Protein AF-A0A1V4Z9R2-F1 (afdb_monomer_lite)

Radius of gyration: 18.82 Å; chains: 1; bounding box: 48×18×54 Å

Foldseek 3Di:
DQDPCCCCCAFPVVHAPQLDLVQLVCVVVQVPDPPRDAWDKDWDPPDPPDIRIGTDHHHDNVSSVVSVVVVVVVVVVVVVVVVVVVVVVD

Structure (mmCIF, N/CA/C/O backbone):
data_AF-A0A1V4Z9R2-F1
#
_entry.id   AF-A0A1V4Z9R2-F1
#
loop_
_atom_site.group_PDB
_atom_site.id
_atom_site.type_symbol
_atom_site.label_atom_id
_atom_site.label_alt_id
_atom_site.label_comp_id
_atom_site.label_asym_id
_atom_site.label_entity_id
_atom_site.label_seq_id
_atom_site.pdbx_PDB_ins_code
_atom_site.Cartn_x
_atom_site.Cartn_y
_atom_site.Cartn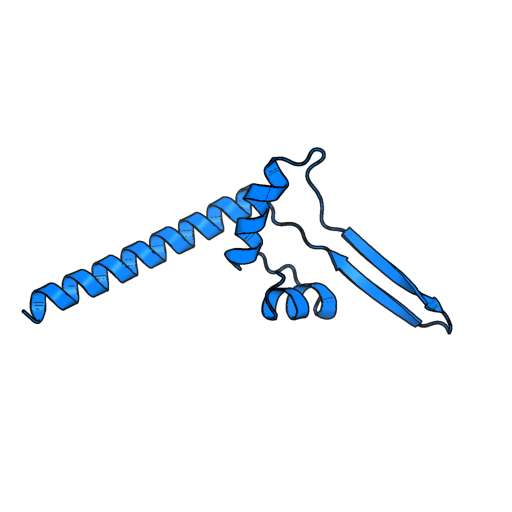_z
_atom_site.occupancy
_atom_site.B_iso_or_equiv
_atom_site.auth_seq_id
_atom_site.auth_comp_id
_atom_site.auth_asym_id
_atom_site.auth_atom_id
_atom_site.pdbx_PDB_model_num
ATOM 1 N N . MET A 1 1 ? 4.498 14.282 -2.651 1.00 43.72 1 MET A N 1
ATOM 2 C CA . MET A 1 1 ? 5.620 14.074 -1.710 1.00 43.72 1 MET A CA 1
ATOM 3 C C . MET A 1 1 ? 5.770 12.578 -1.518 1.00 43.72 1 MET A C 1
ATOM 5 O O . MET A 1 1 ? 4.796 11.958 -1.118 1.00 43.72 1 MET A O 1
ATOM 9 N N . LEU A 1 2 ? 6.915 11.997 -1.884 1.00 57.66 2 LEU A N 1
ATOM 10 C CA . LEU A 1 2 ? 7.187 10.577 -1.641 1.00 57.66 2 LEU A CA 1
ATOM 11 C C . LEU A 1 2 ? 7.610 10.414 -0.178 1.00 57.66 2 LEU A C 1
ATOM 13 O O . LEU A 1 2 ? 8.562 11.063 0.255 1.00 57.66 2 LEU A O 1
ATOM 17 N N . ASP A 1 3 ? 6.909 9.569 0.578 1.00 68.94 3 ASP A N 1
ATOM 18 C CA . ASP A 1 3 ? 7.339 9.190 1.925 1.00 68.94 3 ASP A CA 1
ATOM 19 C C . ASP A 1 3 ? 8.697 8.490 1.852 1.00 68.94 3 ASP A C 1
ATOM 21 O O . ASP A 1 3 ? 8.942 7.700 0.936 1.00 68.94 3 ASP A O 1
ATOM 25 N N . ILE A 1 4 ? 9.560 8.710 2.846 1.00 71.69 4 ILE A N 1
ATOM 26 C CA . ILE A 1 4 ? 10.888 8.073 2.928 1.00 71.69 4 ILE A CA 1
ATOM 27 C C . ILE A 1 4 ? 10.767 6.547 2.788 1.00 71.69 4 ILE A C 1
ATOM 29 O O . ILE A 1 4 ? 11.541 5.924 2.066 1.00 71.69 4 ILE A O 1
ATOM 33 N N . ILE A 1 5 ? 9.735 5.960 3.403 1.00 67.44 5 ILE A N 1
ATOM 34 C CA . ILE A 1 5 ? 9.435 4.525 3.324 1.00 67.44 5 ILE A CA 1
ATOM 35 C C . ILE A 1 5 ? 9.139 4.110 1.877 1.00 67.44 5 ILE A C 1
ATOM 37 O O . ILE A 1 5 ? 9.689 3.124 1.397 1.00 67.44 5 ILE A O 1
ATOM 41 N N . SER A 1 6 ? 8.328 4.884 1.150 1.00 68.69 6 SER A N 1
ATOM 42 C CA . SER A 1 6 ? 8.018 4.606 -0.259 1.00 68.69 6 SER A CA 1
ATOM 43 C C . SER A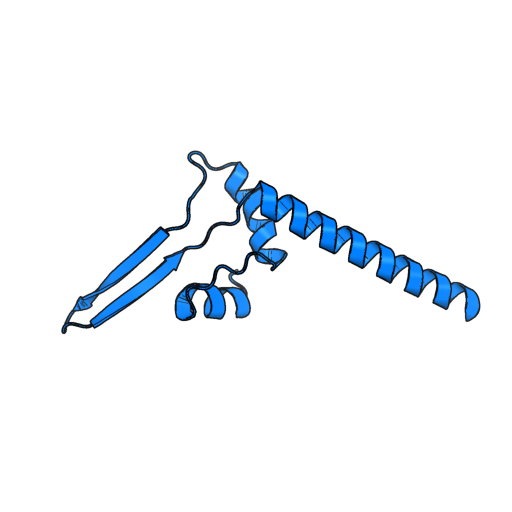 1 6 ? 9.232 4.773 -1.179 1.00 68.69 6 SER A C 1
ATOM 45 O O . SER A 1 6 ? 9.398 3.992 -2.110 1.00 68.69 6 SER A O 1
ATOM 47 N N . SER A 1 7 ? 10.117 5.731 -0.885 1.00 68.06 7 SER A N 1
ATOM 48 C CA . SER A 1 7 ? 11.347 5.965 -1.647 1.00 68.06 7 SER A CA 1
ATOM 49 C C . SER A 1 7 ? 12.347 4.819 -1.470 1.00 68.06 7 SER A C 1
ATOM 51 O O . SER A 1 7 ? 12.854 4.276 -2.449 1.00 68.06 7 SER A O 1
ATOM 53 N N . ILE A 1 8 ? 12.570 4.378 -0.229 1.00 71.38 8 ILE A N 1
ATOM 54 C CA . ILE A 1 8 ? 13.512 3.291 0.064 1.00 71.38 8 ILE A CA 1
ATOM 55 C C . ILE A 1 8 ? 12.957 1.946 -0.421 1.00 71.38 8 ILE A C 1
ATOM 57 O O . ILE A 1 8 ? 13.664 1.203 -1.098 1.00 71.38 8 ILE A O 1
ATOM 61 N N . MET A 1 9 ? 11.693 1.627 -0.126 1.00 71.06 9 MET A N 1
ATOM 62 C CA . MET A 1 9 ? 11.104 0.345 -0.534 1.00 71.06 9 MET A CA 1
ATOM 63 C C . MET A 1 9 ? 10.879 0.269 -2.047 1.00 71.06 9 MET A C 1
ATOM 65 O O . MET A 1 9 ? 11.182 -0.756 -2.653 1.00 71.06 9 MET A O 1
ATOM 69 N N . GLY A 1 10 ? 10.402 1.360 -2.654 1.00 67.75 10 GLY A N 1
ATOM 70 C CA . GLY A 1 10 ? 10.108 1.432 -4.081 1.00 67.75 10 GLY A CA 1
ATOM 71 C C . GLY A 1 10 ? 11.364 1.592 -4.931 1.00 67.75 10 GLY A C 1
ATOM 72 O O . GLY A 1 10 ? 11.699 0.699 -5.700 1.00 67.75 10 GLY A O 1
ATOM 73 N N . SER A 1 11 ? 12.092 2.701 -4.776 1.00 64.38 11 SER A N 1
ATOM 74 C CA . SER A 1 11 ? 13.191 3.055 -5.687 1.00 64.38 11 SER A CA 1
ATOM 75 C C . SER A 1 11 ? 14.468 2.241 -5.474 1.00 64.38 11 SER A C 1
ATOM 77 O O . SER A 1 11 ? 15.219 2.077 -6.430 1.00 64.38 11 SER A O 1
ATOM 79 N N . LEU A 1 12 ? 14.745 1.774 -4.250 1.00 62.59 12 LEU A N 1
ATOM 80 C CA . LEU A 1 12 ? 15.988 1.057 -3.917 1.00 62.59 12 LEU A CA 1
ATOM 81 C C . LEU A 1 12 ? 15.751 -0.432 -3.649 1.00 62.59 12 LEU A C 1
ATOM 83 O O . LEU A 1 12 ? 16.596 -1.259 -3.976 1.00 62.59 12 LEU A O 1
ATOM 87 N N . GLY A 1 13 ? 14.604 -0.772 -3.055 1.00 67.25 13 GLY A N 1
ATOM 88 C CA . GLY A 1 13 ? 14.242 -2.147 -2.719 1.00 67.25 13 GLY A CA 1
ATOM 89 C C . GLY A 1 13 ? 13.529 -2.910 -3.833 1.00 67.25 13 GLY A C 1
ATOM 90 O O . GLY A 1 13 ? 13.447 -4.131 -3.747 1.00 67.25 13 GLY A O 1
ATOM 91 N N . GLY A 1 14 ? 12.985 -2.229 -4.851 1.00 70.62 14 GLY A N 1
ATOM 92 C CA . GLY A 1 14 ? 12.161 -2.867 -5.885 1.00 70.62 14 GLY A CA 1
ATOM 93 C C . GLY A 1 14 ? 10.897 -3.543 -5.329 1.00 70.62 14 GLY A C 1
ATOM 94 O O . GLY A 1 14 ? 10.304 -4.390 -5.993 1.00 70.62 14 GLY A O 1
ATOM 95 N N . ILE A 1 15 ? 10.483 -3.198 -4.104 1.00 77.69 15 ILE A N 1
ATOM 96 C CA . ILE A 1 15 ? 9.308 -3.763 -3.440 1.00 77.69 15 ILE A CA 1
ATOM 97 C C . ILE A 1 15 ? 8.171 -2.754 -3.539 1.00 77.69 15 ILE A C 1
ATOM 99 O O . ILE A 1 15 ? 8.239 -1.649 -2.997 1.00 77.69 15 ILE A O 1
ATOM 103 N N . LYS A 1 16 ? 7.077 -3.171 -4.177 1.00 78.88 16 LYS A N 1
ATOM 104 C CA . LYS A 1 16 ? 5.845 -2.387 -4.272 1.00 78.88 16 LYS A CA 1
ATOM 105 C C . LYS A 1 16 ? 5.205 -2.211 -2.884 1.00 78.88 16 LYS A C 1
ATOM 107 O O . LYS A 1 16 ? 4.801 -3.211 -2.283 1.00 78.88 16 LYS A O 1
ATOM 112 N N . PRO A 1 17 ? 5.047 -0.978 -2.365 1.00 81.44 17 PRO A N 1
ATOM 113 C CA . PRO A 1 17 ? 4.514 -0.742 -1.023 1.00 81.44 17 PRO A CA 1
ATOM 114 C C . PRO A 1 17 ? 2.974 -0.741 -1.007 1.00 81.44 17 PRO A C 1
ATOM 116 O O . PRO A 1 17 ? 2.328 0.243 -0.653 1.00 81.44 17 PRO A O 1
ATOM 119 N N . TRP A 1 18 ? 2.373 -1.866 -1.396 1.00 81.19 18 TRP A N 1
ATOM 120 C CA . TRP A 1 18 ? 0.928 -2.013 -1.615 1.00 81.19 18 TRP A CA 1
ATOM 121 C C . TRP A 1 18 ? 0.062 -1.810 -0.359 1.00 81.19 18 TRP A C 1
ATOM 123 O O . TRP A 1 18 ? -1.110 -1.476 -0.477 1.00 81.19 18 TRP A O 1
ATOM 133 N N . PHE A 1 19 ? 0.625 -1.990 0.838 1.00 81.00 19 PHE A N 1
ATOM 134 C CA . PHE A 1 19 ? -0.081 -1.865 2.120 1.00 81.00 19 PHE A CA 1
ATOM 135 C C . PHE A 1 19 ? -0.090 -0.436 2.684 1.00 81.00 19 PHE A C 1
ATOM 137 O O . PHE A 1 19 ? -0.796 -0.162 3.654 1.00 81.00 19 PHE A O 1
ATOM 144 N N . LEU A 1 20 ? 0.711 0.479 2.126 1.00 86.50 20 LEU A N 1
ATOM 145 C CA . LEU A 1 20 ? 0.777 1.850 2.624 1.00 86.50 20 LEU A CA 1
ATOM 146 C C . LEU A 1 20 ? -0.462 2.630 2.185 1.00 86.50 20 LEU A C 1
ATOM 148 O O . LEU A 1 20 ? -0.725 2.771 0.993 1.00 86.50 20 LEU A O 1
ATOM 152 N N . VAL A 1 21 ? -1.169 3.228 3.146 1.00 86.06 21 VAL A N 1
ATOM 153 C CA . VAL A 1 21 ? -2.354 4.060 2.867 1.00 86.06 21 VAL A CA 1
ATOM 154 C C . VAL A 1 21 ? -2.016 5.241 1.968 1.00 86.06 21 VAL A C 1
ATOM 156 O O . VAL A 1 21 ? -2.788 5.553 1.072 1.00 86.06 21 VAL A O 1
ATOM 159 N N . ASN A 1 22 ? -0.856 5.878 2.163 1.00 86.25 22 ASN A N 1
ATOM 160 C CA . ASN A 1 22 ? -0.439 6.994 1.314 1.00 86.25 22 ASN A CA 1
ATOM 161 C C . ASN A 1 22 ? -0.218 6.539 -0.141 1.00 86.25 22 ASN A C 1
ATOM 163 O O . ASN A 1 22 ? -0.649 7.212 -1.070 1.00 86.25 22 ASN A O 1
ATOM 167 N N . PHE A 1 23 ? 0.365 5.351 -0.345 1.00 84.44 23 PHE A N 1
ATOM 168 C CA . PHE A 1 23 ? 0.540 4.764 -1.677 1.00 84.44 23 PHE A CA 1
ATOM 169 C C . PHE A 1 23 ? 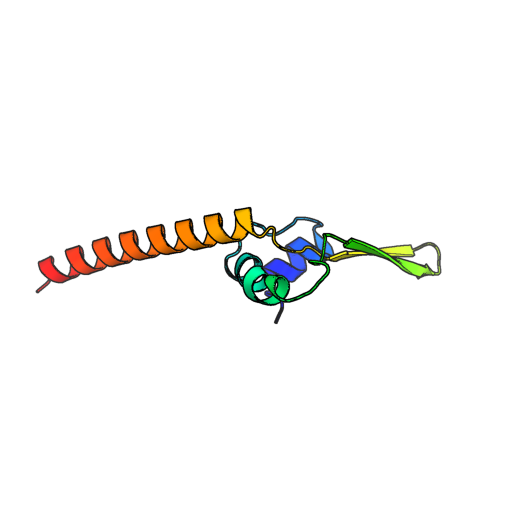-0.808 4.401 -2.313 1.00 84.44 23 PHE A C 1
ATOM 171 O O . PHE A 1 23 ? -1.091 4.838 -3.426 1.00 84.44 23 PHE A O 1
ATOM 178 N N . ALA A 1 24 ? -1.675 3.690 -1.586 1.00 85.38 24 ALA A N 1
ATOM 179 C CA . ALA A 1 24 ? -3.032 3.372 -2.032 1.00 85.38 24 ALA A CA 1
ATOM 180 C C . ALA A 1 24 ? -3.851 4.638 -2.341 1.00 85.38 24 ALA A C 1
ATOM 182 O O . ALA A 1 24 ? -4.580 4.675 -3.328 1.00 85.38 24 ALA A O 1
ATOM 183 N N . GLY A 1 25 ? -3.685 5.710 -1.563 1.00 83.50 25 GLY A N 1
ATOM 184 C CA . GLY A 1 25 ? -4.359 6.992 -1.771 1.00 83.50 25 GLY A CA 1
ATOM 185 C C . GLY A 1 25 ? -4.006 7.666 -3.098 1.00 83.50 25 GLY A C 1
ATOM 186 O O . GLY A 1 25 ? -4.857 8.340 -3.676 1.00 83.50 25 GLY A O 1
ATOM 187 N N . THR A 1 26 ? -2.807 7.428 -3.646 1.00 84.94 26 THR A N 1
ATOM 188 C CA . THR A 1 26 ? -2.440 7.955 -4.975 1.00 84.94 26 THR A CA 1
ATOM 189 C C . THR A 1 26 ? -3.292 7.370 -6.107 1.00 84.94 26 THR A C 1
ATOM 191 O O . THR A 1 26 ? -3.456 8.026 -7.136 1.00 84.94 26 THR A O 1
ATOM 194 N N . SER A 1 27 ? -3.929 6.205 -5.906 1.00 84.56 27 SER A N 1
ATOM 195 C CA . SER A 1 27 ? -4.870 5.627 -6.883 1.00 84.56 27 SER A CA 1
ATOM 196 C C . SER A 1 27 ? -6.053 6.556 -7.177 1.00 84.56 27 SER A C 1
ATOM 198 O O . SER A 1 27 ? -6.508 6.614 -8.316 1.00 84.56 27 SER A O 1
ATOM 200 N N . LEU A 1 28 ? -6.496 7.357 -6.199 1.00 84.44 28 LEU A N 1
ATOM 201 C CA . LEU A 1 28 ? -7.573 8.338 -6.378 1.00 84.44 28 LEU A CA 1
ATOM 202 C C . LEU A 1 28 ? -7.194 9.463 -7.344 1.00 84.44 28 LEU A C 1
ATOM 204 O O . LEU A 1 28 ? -8.068 10.071 -7.953 1.00 84.44 28 LEU A O 1
ATOM 208 N N . SER A 1 29 ? -5.901 9.759 -7.477 1.00 85.12 29 SER A N 1
ATOM 209 C CA . SER A 1 29 ? -5.404 10.714 -8.468 1.00 85.12 29 SER A CA 1
ATOM 210 C C . SER A 1 29 ? -5.157 10.047 -9.819 1.00 85.12 29 SER A C 1
ATOM 212 O O . SER A 1 29 ? -5.400 10.670 -10.843 1.00 85.12 29 SER A O 1
ATOM 214 N N . TYR A 1 30 ? -4.711 8.789 -9.841 1.00 84.12 30 TYR A N 1
ATOM 215 C CA . TYR A 1 30 ? -4.423 8.069 -11.087 1.00 84.12 30 TYR A CA 1
ATOM 216 C C . TYR A 1 30 ? -5.663 7.507 -11.789 1.00 84.12 30 TYR A C 1
ATOM 218 O O . TYR A 1 30 ? -5.631 7.264 -12.991 1.00 84.12 30 TYR A O 1
ATOM 226 N N . VAL A 1 31 ? -6.787 7.347 -11.087 1.00 83.19 31 VAL A N 1
ATOM 227 C CA . VAL A 1 31 ? -8.047 6.897 -11.705 1.00 83.19 31 VAL A CA 1
ATOM 228 C C . VAL A 1 31 ? -8.575 7.878 -12.760 1.00 83.19 31 VAL A C 1
ATOM 230 O O . VAL A 1 31 ? -9.358 7.494 -13.621 1.00 83.19 31 VAL A O 1
ATOM 233 N N . THR A 1 32 ? -8.148 9.142 -12.714 1.00 84.25 32 THR A N 1
ATOM 234 C CA . THR A 1 32 ? -8.540 10.174 -13.684 1.00 84.25 32 THR A CA 1
ATOM 235 C C . THR A 1 32 ? -7.579 10.290 -14.870 1.00 84.25 32 THR A C 1
ATOM 237 O O . THR A 1 32 ? -7.852 11.059 -15.789 1.00 84.25 32 THR A O 1
ATOM 240 N N . THR A 1 33 ? -6.468 9.544 -14.875 1.00 81.38 33 THR A N 1
ATOM 241 C CA . THR A 1 33 ? -5.510 9.509 -15.990 1.00 81.38 33 THR A CA 1
ATOM 242 C C . THR A 1 33 ? -5.790 8.334 -16.924 1.00 81.38 33 THR A C 1
ATOM 244 O O . THR A 1 33 ? -5.891 7.198 -16.467 1.00 81.38 33 THR A O 1
ATOM 247 N N . ASP A 1 34 ? -5.893 8.615 -18.227 1.00 76.50 34 ASP A N 1
ATOM 248 C CA . ASP A 1 34 ? -6.131 7.633 -19.294 1.00 76.50 34 ASP A CA 1
ATOM 249 C C . ASP A 1 34 ? -4.956 7.643 -20.297 1.00 76.50 34 ASP A C 1
ATOM 251 O O . ASP A 1 34 ? -4.668 8.702 -20.869 1.00 76.50 34 ASP A O 1
ATOM 255 N N . PRO A 1 35 ? -4.252 6.515 -20.517 1.00 77.56 35 PRO A N 1
ATOM 256 C CA . PRO A 1 35 ? -4.439 5.209 -19.875 1.00 77.56 35 PRO A CA 1
ATOM 257 C C . PRO A 1 35 ? -3.973 5.192 -18.415 1.00 77.56 35 PRO A C 1
ATOM 259 O O . PRO A 1 35 ? -3.041 5.907 -18.040 1.00 77.56 35 PRO A O 1
ATOM 262 N N . TYR A 1 36 ? -4.606 4.342 -17.595 1.00 77.81 36 TYR A N 1
ATOM 263 C CA . TYR A 1 36 ? -4.198 4.161 -16.200 1.00 77.81 36 TYR A CA 1
ATOM 264 C C . TYR A 1 36 ? -2.726 3.724 -16.146 1.00 77.81 36 TYR A C 1
ATOM 266 O O . TYR A 1 36 ? -2.352 2.763 -16.829 1.00 77.81 36 TYR A O 1
ATOM 274 N N . PRO A 1 37 ? -1.874 4.405 -15.363 1.00 79.62 37 PRO A N 1
ATOM 275 C CA . PRO A 1 37 ? -0.451 4.117 -15.347 1.00 79.62 37 PRO A CA 1
ATOM 276 C C . PRO A 1 37 ? -0.166 2.743 -14.729 1.00 79.62 37 PRO A C 1
ATOM 278 O O . PRO A 1 37 ? -0.752 2.354 -13.719 1.00 79.62 37 PRO A O 1
ATOM 281 N N . VAL A 1 38 ? 0.758 2.010 -15.347 1.00 79.94 38 VAL A N 1
ATOM 282 C CA . VAL A 1 38 ? 1.160 0.658 -14.939 1.00 79.94 38 VAL A CA 1
ATOM 283 C C . VAL A 1 38 ? 2.600 0.639 -14.447 1.00 79.94 38 VAL A C 1
ATOM 285 O O . VAL A 1 38 ? 3.418 1.478 -14.835 1.00 79.94 38 VAL A O 1
ATOM 288 N N . ASP A 1 39 ? 2.907 -0.329 -13.581 1.00 81.69 39 ASP A N 1
ATOM 289 C CA . ASP A 1 39 ? 4.243 -0.518 -13.012 1.00 81.69 39 ASP A CA 1
ATOM 290 C C . ASP A 1 39 ? 5.302 -0.520 -14.124 1.00 81.69 39 ASP A C 1
ATOM 292 O O . ASP A 1 39 ? 5.240 -1.314 -15.062 1.00 81.69 39 ASP A O 1
ATOM 296 N N . THR A 1 40 ? 6.267 0.394 -14.026 1.00 75.44 40 THR A N 1
ATOM 297 C CA . THR A 1 40 ? 7.294 0.595 -15.049 1.00 75.44 40 THR A CA 1
ATOM 298 C C . THR A 1 40 ? 8.672 0.533 -14.411 1.00 75.44 40 THR A C 1
ATOM 300 O O . THR A 1 40 ? 8.949 1.200 -13.415 1.00 75.44 40 THR A O 1
ATOM 303 N N . VAL A 1 41 ? 9.562 -0.254 -15.008 1.00 77.50 41 VAL A N 1
ATOM 304 C CA . VAL A 1 41 ? 10.975 -0.307 -14.627 1.00 77.50 41 VAL A CA 1
ATOM 305 C C . VAL A 1 41 ? 11.763 0.490 -15.655 1.00 77.50 41 VAL A C 1
ATOM 307 O O . VAL A 1 41 ? 11.692 0.202 -16.848 1.00 77.50 41 VAL A O 1
ATOM 310 N N . GLN A 1 42 ? 12.494 1.504 -15.205 1.00 72.00 42 GLN A N 1
ATOM 311 C CA . GLN A 1 42 ? 13.371 2.297 -16.058 1.00 72.00 42 GLN A CA 1
ATOM 312 C C . GLN A 1 42 ? 14.822 2.055 -15.660 1.00 72.00 42 GLN A C 1
ATOM 314 O O . GLN A 1 42 ? 15.253 2.426 -14.573 1.00 72.00 42 GLN A O 1
ATOM 319 N N . SER A 1 43 ? 15.591 1.438 -16.549 1.00 70.62 43 SER A N 1
ATOM 320 C CA . SER A 1 43 ? 17.042 1.332 -16.414 1.00 70.62 43 SER A CA 1
ATOM 321 C C . SER A 1 43 ? 17.700 2.524 -17.102 1.00 70.62 43 SER A C 1
ATOM 323 O O . SER A 1 43 ? 17.605 2.659 -18.323 1.00 70.62 43 SER A O 1
ATOM 325 N N . LEU A 1 44 ? 18.363 3.379 -16.327 1.00 70.94 44 LEU A N 1
ATOM 326 C CA . LEU A 1 44 ? 19.196 4.453 -16.848 1.00 70.94 44 LEU A CA 1
ATOM 327 C C . LEU A 1 44 ? 20.642 3.952 -16.925 1.00 70.94 44 LEU A C 1
A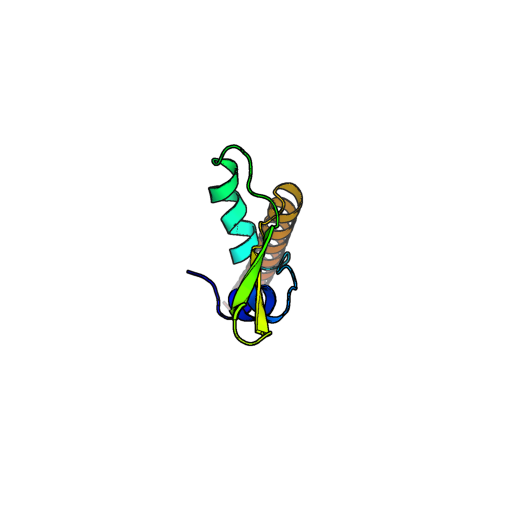TOM 329 O O . LEU A 1 44 ? 21.239 3.590 -15.908 1.00 70.94 44 LEU A O 1
ATOM 333 N N . ASP A 1 45 ? 21.199 3.919 -18.131 1.00 73.44 45 ASP A N 1
ATOM 334 C CA . ASP A 1 45 ? 22.624 3.662 -18.324 1.00 73.44 45 ASP A CA 1
ATOM 335 C C . ASP A 1 45 ? 23.398 4.948 -18.004 1.00 73.44 45 ASP A C 1
ATOM 337 O O . ASP A 1 45 ? 23.209 5.973 -18.662 1.00 73.44 45 ASP A O 1
ATOM 341 N N . ILE A 1 46 ? 24.222 4.919 -16.954 1.00 75.62 46 ILE A N 1
ATOM 342 C CA . ILE A 1 46 ? 25.020 6.078 -16.516 1.00 75.62 46 ILE A CA 1
ATOM 343 C C . ILE A 1 46 ? 26.398 6.073 -17.214 1.00 75.62 46 ILE A C 1
ATOM 345 O O . ILE A 1 46 ? 27.230 6.953 -16.994 1.00 75.62 46 ILE A O 1
ATOM 349 N N . GLY A 1 47 ? 26.655 5.107 -18.102 1.00 69.12 47 GLY A N 1
ATOM 350 C CA . GLY A 1 47 ? 27.965 4.911 -18.708 1.00 69.12 47 GLY A CA 1
ATOM 351 C C . GLY A 1 47 ? 28.955 4.236 -17.752 1.00 69.12 47 GLY A C 1
ATOM 352 O O . GLY A 1 47 ? 28.662 3.960 -16.591 1.00 69.12 47 GLY A O 1
ATOM 353 N N . ALA A 1 48 ? 30.142 3.902 -18.270 1.00 67.06 48 ALA A N 1
ATOM 354 C CA . ALA A 1 48 ? 31.164 3.101 -17.576 1.00 67.06 48 ALA A CA 1
ATOM 355 C C . ALA A 1 48 ? 30.710 1.681 -17.153 1.00 67.06 48 ALA A C 1
ATOM 357 O O . ALA A 1 48 ? 31.279 1.091 -16.236 1.00 67.06 48 ALA A O 1
ATOM 358 N N . GLY A 1 49 ? 29.707 1.112 -17.835 1.00 68.75 49 GLY A N 1
ATOM 359 C CA . GLY A 1 49 ? 29.187 -0.230 -17.545 1.00 68.75 49 GLY A CA 1
ATOM 360 C C . GLY A 1 49 ? 28.325 -0.306 -16.281 1.00 68.75 49 GLY A C 1
ATOM 361 O O . GLY A 1 49 ? 28.065 -1.404 -15.791 1.00 68.75 49 GLY A O 1
ATOM 362 N N . GLN A 1 50 ? 27.894 0.839 -15.743 1.00 61.97 50 GLN A N 1
ATOM 363 C CA . GLN A 1 50 ? 27.025 0.919 -14.573 1.00 61.97 50 GLN A CA 1
ATOM 364 C C . GLN A 1 50 ? 25.615 1.361 -14.978 1.00 61.97 50 GLN A C 1
ATOM 366 O O . GLN A 1 50 ? 25.388 2.489 -15.411 1.00 61.97 50 GLN A O 1
ATOM 371 N N . SER A 1 51 ? 24.648 0.463 -14.792 1.00 68.69 51 SER A N 1
ATOM 372 C CA . SER A 1 51 ? 23.223 0.736 -14.979 1.00 68.69 51 SER A CA 1
ATOM 373 C C . SER A 1 51 ? 22.549 0.986 -13.631 1.00 68.69 51 SER A C 1
ATOM 375 O O . SER A 1 51 ? 22.610 0.131 -12.743 1.00 68.69 51 SER A O 1
ATOM 377 N N . MET A 1 52 ? 21.859 2.116 -13.481 1.00 68.00 52 MET A N 1
ATOM 378 C CA . MET A 1 52 ? 20.989 2.376 -12.332 1.00 68.00 52 MET A CA 1
ATOM 379 C C . MET A 1 52 ? 19.547 2.071 -12.717 1.00 68.00 52 MET A C 1
ATOM 381 O O . MET A 1 52 ? 19.041 2.557 -13.725 1.00 68.00 52 MET A O 1
ATOM 385 N N . THR A 1 53 ? 18.887 1.241 -11.915 1.00 70.94 53 THR A N 1
ATOM 386 C CA . THR A 1 53 ? 17.517 0.796 -12.187 1.00 70.94 53 THR A CA 1
ATOM 387 C C . THR A 1 53 ? 16.564 1.531 -11.260 1.00 70.94 53 THR A C 1
ATOM 389 O O . THR A 1 53 ? 16.720 1.471 -10.043 1.00 70.94 53 THR A O 1
ATOM 392 N N . PHE A 1 54 ? 15.583 2.217 -11.834 1.00 70.25 54 PHE A N 1
ATOM 393 C CA . PHE A 1 54 ? 14.492 2.868 -11.126 1.00 70.25 54 PHE A CA 1
ATOM 394 C C . PHE A 1 54 ? 13.215 2.055 -11.281 1.00 70.25 54 PHE A C 1
ATOM 396 O O . PHE A 1 54 ? 12.855 1.632 -12.382 1.00 70.25 54 PHE A O 1
ATOM 403 N N . TYR A 1 55 ? 12.504 1.879 -10.174 1.00 74.50 55 TYR A N 1
ATOM 404 C CA . TYR A 1 55 ? 11.212 1.212 -10.150 1.00 74.50 55 TYR A CA 1
ATOM 405 C C . TYR A 1 55 ? 10.112 2.241 -9.896 1.00 74.50 55 TYR A C 1
ATOM 407 O O . TYR A 1 55 ? 10.080 2.883 -8.844 1.00 74.50 55 TYR A O 1
ATOM 415 N N . TYR A 1 56 ? 9.199 2.381 -10.852 1.00 75.69 56 TYR A N 1
ATOM 416 C CA . TYR A 1 56 ? 7.991 3.186 -10.723 1.00 75.69 56 TYR A CA 1
ATOM 417 C C . TYR A 1 56 ? 6.810 2.252 -10.485 1.00 75.69 56 TYR A C 1
ATOM 419 O O . TYR A 1 56 ? 6.353 1.563 -11.394 1.00 75.69 56 TYR A O 1
ATOM 427 N N . PHE A 1 57 ? 6.333 2.214 -9.244 1.00 80.81 57 PHE A N 1
ATOM 428 C CA . PHE A 1 57 ? 5.178 1.411 -8.860 1.00 80.81 57 PHE A CA 1
ATOM 429 C C . PHE A 1 57 ? 3.916 2.265 -8.817 1.00 80.81 57 PHE A C 1
ATOM 431 O O . PHE A 1 57 ? 3.920 3.347 -8.229 1.00 80.81 57 PHE A O 1
ATOM 438 N N . TYR A 1 58 ? 2.826 1.734 -9.361 1.00 80.94 58 TYR A N 1
ATOM 439 C CA . TYR A 1 58 ? 1.502 2.341 -9.342 1.00 80.94 58 TYR A CA 1
ATOM 440 C C . TYR A 1 58 ? 0.531 1.458 -8.560 1.00 80.94 58 TYR A C 1
ATOM 442 O O . TYR A 1 58 ? 0.549 0.233 -8.694 1.00 80.94 58 TYR A O 1
ATOM 450 N N . PRO A 1 59 ? -0.308 2.032 -7.690 1.00 82.44 59 PRO A N 1
ATOM 451 C CA . PRO A 1 59 ? -1.262 1.246 -6.922 1.00 82.44 59 PRO A CA 1
ATOM 452 C C . PRO A 1 59 ? -2.287 0.559 -7.834 1.00 82.44 59 PRO A C 1
ATOM 454 O O . PRO A 1 59 ? -2.712 1.124 -8.838 1.00 82.44 59 PRO A O 1
ATOM 457 N N . ASP A 1 60 ? -2.711 -0.652 -7.476 1.00 84.69 60 ASP A N 1
ATOM 458 C CA . ASP A 1 60 ? -3.863 -1.294 -8.116 1.00 84.69 60 ASP A CA 1
ATOM 459 C C . ASP A 1 60 ? -5.151 -0.726 -7.508 1.00 84.69 60 ASP A C 1
ATOM 461 O O . ASP A 1 60 ? -5.244 -0.583 -6.285 1.00 84.69 60 ASP A O 1
ATOM 465 N N . ILE A 1 61 ? -6.133 -0.384 -8.343 1.00 83.25 61 ILE A N 1
ATOM 466 C CA . ILE A 1 61 ? -7.380 0.260 -7.908 1.00 83.25 61 ILE A CA 1
ATOM 467 C C . ILE A 1 61 ? -8.139 -0.634 -6.914 1.00 83.25 61 ILE A C 1
ATOM 469 O O . ILE A 1 61 ? -8.531 -0.171 -5.841 1.00 83.25 61 ILE A O 1
ATOM 473 N N . GLY A 1 62 ? -8.314 -1.921 -7.231 1.00 85.94 62 GLY A N 1
ATOM 474 C CA . GLY A 1 62 ? -9.079 -2.844 -6.393 1.00 85.94 62 GLY A CA 1
ATOM 475 C C . GLY A 1 62 ? -8.396 -3.085 -5.050 1.00 85.94 62 GLY A C 1
ATOM 476 O O . GLY A 1 62 ? -9.031 -3.024 -3.993 1.00 85.94 62 GLY A O 1
ATOM 477 N N . LEU A 1 63 ? -7.076 -3.277 -5.081 1.00 86.44 63 LEU A N 1
ATOM 478 C CA . LEU A 1 63 ? -6.284 -3.470 -3.868 1.00 86.44 63 LEU A CA 1
ATOM 479 C C . LEU A 1 63 ? -6.244 -2.202 -3.001 1.00 86.44 63 LEU A C 1
ATOM 481 O O . LEU A 1 63 ? -6.308 -2.292 -1.775 1.00 86.44 63 LEU A O 1
ATOM 485 N N . SER A 1 64 ? -6.213 -1.020 -3.618 1.00 87.12 64 SER A N 1
ATOM 486 C CA . SER A 1 64 ? -6.205 0.260 -2.899 1.00 87.12 64 SER A CA 1
ATOM 487 C C . SER A 1 64 ? -7.494 0.493 -2.123 1.00 87.12 64 SER A C 1
ATOM 489 O O . SER A 1 64 ? -7.442 0.866 -0.951 1.00 87.12 64 SER A O 1
ATOM 491 N N . ILE A 1 65 ? -8.645 0.204 -2.739 1.00 88.44 65 ILE A N 1
ATOM 492 C CA . ILE A 1 65 ? -9.950 0.289 -2.071 1.00 88.44 65 ILE A CA 1
ATOM 493 C C . ILE A 1 65 ? -9.978 -0.638 -0.849 1.00 88.44 65 ILE A C 1
ATOM 495 O O . ILE A 1 65 ? -10.388 -0.218 0.235 1.00 88.44 65 ILE A O 1
ATOM 499 N N . ALA A 1 66 ? -9.493 -1.875 -0.997 1.00 90.38 66 ALA A N 1
ATOM 500 C CA . ALA A 1 66 ? -9.451 -2.841 0.097 1.00 90.38 66 ALA A CA 1
ATOM 501 C C . ALA A 1 66 ? -8.570 -2.363 1.265 1.00 90.38 66 ALA A C 1
ATOM 503 O O . ALA A 1 66 ? -9.005 -2.391 2.417 1.00 90.38 66 ALA A O 1
ATOM 504 N N . VAL A 1 67 ? -7.357 -1.873 0.986 1.00 91.00 67 VAL A N 1
ATOM 505 C CA . VAL A 1 67 ? -6.431 -1.372 2.019 1.00 91.00 67 VAL A CA 1
ATOM 506 C C . VAL A 1 67 ? -7.028 -0.175 2.760 1.00 91.00 67 VAL A C 1
ATOM 508 O O . VAL A 1 67 ? -7.000 -0.135 3.992 1.00 91.00 67 VAL A O 1
ATOM 511 N N . MET A 1 68 ? -7.625 0.775 2.036 1.00 90.38 68 MET A N 1
ATOM 512 C CA . MET A 1 68 ? -8.273 1.936 2.649 1.00 90.38 68 MET A CA 1
ATOM 513 C C . MET A 1 68 ? -9.459 1.532 3.534 1.00 90.38 68 MET A C 1
ATOM 515 O O . MET A 1 68 ? -9.596 2.049 4.644 1.00 90.38 68 MET A O 1
ATOM 519 N N . ALA A 1 69 ? -10.278 0.573 3.091 1.00 92.50 69 ALA A N 1
ATOM 520 C CA . ALA A 1 69 ? -11.401 0.059 3.873 1.00 92.50 69 ALA A CA 1
ATOM 521 C C . ALA A 1 69 ? -10.940 -0.640 5.165 1.00 92.50 69 ALA A C 1
ATOM 523 O O . ALA A 1 69 ? -11.516 -0.410 6.230 1.00 92.50 69 ALA A O 1
ATOM 524 N N . VAL A 1 70 ? -9.872 -1.444 5.098 1.00 94.56 70 VAL A N 1
ATOM 525 C CA . VAL A 1 70 ? -9.286 -2.098 6.280 1.00 94.56 70 VAL A CA 1
ATOM 526 C C . VAL A 1 70 ? -8.779 -1.061 7.279 1.00 94.56 70 VAL A C 1
ATOM 528 O O . VAL A 1 70 ? -9.088 -1.155 8.467 1.00 94.56 70 VAL A O 1
ATOM 531 N N . TYR A 1 71 ? -8.060 -0.035 6.819 1.00 91.75 71 TYR A N 1
ATOM 532 C CA . TYR A 1 71 ? -7.595 1.041 7.697 1.00 91.75 71 TYR A CA 1
ATOM 533 C C . TYR A 1 71 ? -8.751 1.811 8.344 1.00 91.75 71 TYR A C 1
ATOM 535 O O . TYR A 1 71 ? -8.684 2.115 9.536 1.00 91.75 71 TYR A O 1
ATOM 543 N N . ALA A 1 72 ? -9.828 2.075 7.600 1.00 92.25 72 ALA A N 1
ATOM 544 C CA . ALA A 1 72 ? -11.031 2.699 8.145 1.00 92.25 72 ALA A CA 1
ATOM 545 C C . ALA A 1 72 ? -11.680 1.830 9.237 1.00 92.25 72 ALA A C 1
ATOM 547 O O . ALA A 1 72 ? -12.031 2.339 10.303 1.00 92.25 72 ALA A O 1
ATOM 548 N N . ALA A 1 73 ? -11.781 0.515 9.016 1.00 95.19 73 ALA A N 1
ATOM 549 C CA . ALA A 1 73 ? -12.315 -0.418 10.003 1.00 95.19 73 ALA A CA 1
ATOM 550 C C . ALA A 1 73 ? -11.455 -0.463 11.277 1.00 95.19 73 ALA A C 1
ATOM 552 O O . ALA A 1 73 ? -11.986 -0.374 12.383 1.00 95.19 73 ALA A O 1
ATOM 553 N N . VAL A 1 74 ? -10.127 -0.534 11.139 1.00 94.75 74 VAL A N 1
ATOM 554 C CA . VAL A 1 74 ? -9.201 -0.523 12.284 1.00 94.75 74 VAL A CA 1
ATOM 555 C C . VAL A 1 74 ? -9.311 0.787 13.064 1.00 94.75 74 VAL A C 1
ATOM 557 O O . VAL A 1 74 ? -9.403 0.760 14.291 1.00 94.75 74 VAL A O 1
ATOM 560 N N . ALA A 1 75 ? -9.364 1.931 12.376 1.00 92.75 75 ALA A N 1
ATOM 561 C CA . ALA A 1 75 ? -9.540 3.230 13.018 1.00 92.75 75 ALA A CA 1
ATOM 562 C C . ALA A 1 75 ? -10.873 3.322 13.776 1.00 92.75 75 ALA A C 1
ATOM 564 O O . ALA A 1 75 ? -10.901 3.831 14.895 1.00 92.75 75 ALA A O 1
ATOM 565 N N . LEU A 1 76 ? -11.958 2.780 13.214 1.00 93.56 76 LEU A N 1
ATOM 566 C CA . LEU A 1 76 ? -13.268 2.733 13.864 1.00 93.56 76 LEU A CA 1
ATOM 567 C C . LEU A 1 76 ? -13.242 1.856 15.120 1.00 93.56 76 LEU A C 1
ATOM 569 O O . LEU A 1 76 ? -13.743 2.270 16.164 1.00 93.56 76 LEU A O 1
ATOM 573 N N . VAL A 1 77 ? -12.615 0.678 15.053 1.00 94.69 77 VAL A N 1
ATOM 574 C CA . VAL A 1 77 ? -12.455 -0.210 16.215 1.00 94.69 77 VAL A CA 1
ATOM 575 C C . VAL A 1 77 ? -11.635 0.472 17.309 1.00 94.69 77 VAL A C 1
ATOM 577 O O . VAL A 1 77 ? -12.040 0.470 18.471 1.00 94.69 77 VAL A O 1
ATOM 580 N N . LEU A 1 78 ? -10.512 1.098 16.952 1.00 92.00 78 LEU A N 1
ATOM 581 C CA . LEU A 1 78 ? -9.685 1.839 17.904 1.00 92.00 78 LEU A CA 1
ATOM 582 C C . LEU A 1 78 ? -10.452 3.009 18.523 1.00 92.00 78 LEU A C 1
ATOM 584 O O . LEU A 1 78 ? -10.410 3.183 19.740 1.00 92.00 78 LEU A O 1
ATOM 588 N N . ALA A 1 79 ? -11.193 3.770 17.715 1.00 90.12 79 ALA A N 1
ATOM 589 C CA . ALA A 1 79 ? -12.045 4.845 18.201 1.00 90.12 79 ALA A CA 1
ATOM 590 C C . ALA A 1 79 ? -13.075 4.307 19.202 1.00 90.12 79 ALA A C 1
ATOM 592 O O . ALA A 1 79 ? -13.154 4.817 20.317 1.00 90.12 79 ALA A O 1
ATOM 593 N N . TYR A 1 80 ? -13.795 3.234 18.861 1.00 90.88 80 TYR A N 1
ATOM 594 C CA . TYR A 1 80 ? -14.774 2.604 19.748 1.00 90.88 80 TYR A CA 1
ATOM 595 C C . TYR A 1 80 ? -14.155 2.157 21.080 1.00 90.88 80 TYR A C 1
ATOM 597 O O . TYR A 1 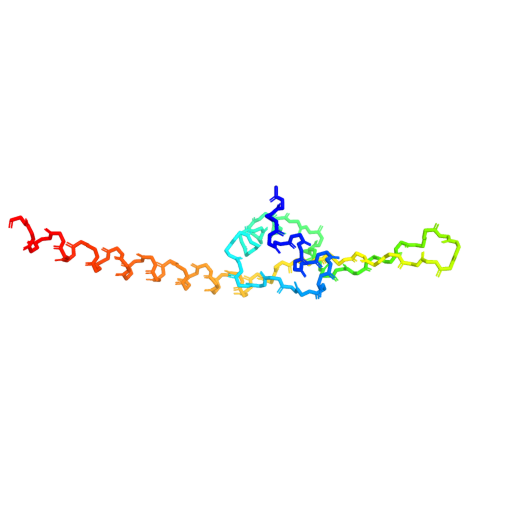80 ? -14.706 2.444 22.143 1.00 90.88 80 TYR A O 1
ATOM 605 N N . LEU A 1 81 ? -12.985 1.509 21.051 1.00 89.81 81 LEU A N 1
ATOM 606 C CA . LEU A 1 81 ? -12.282 1.084 22.266 1.00 89.81 81 LEU A CA 1
ATOM 607 C C . LEU A 1 81 ? -11.857 2.274 23.139 1.00 89.81 81 LEU A C 1
ATOM 609 O O . LEU A 1 81 ? -11.999 2.219 24.363 1.00 89.81 81 LEU A O 1
ATOM 613 N N . ILE A 1 82 ? -11.365 3.355 22.528 1.00 89.56 82 ILE A N 1
ATOM 614 C CA . ILE A 1 82 ? -10.977 4.579 23.242 1.00 89.56 82 ILE A CA 1
ATOM 615 C C . ILE A 1 82 ? -12.206 5.263 23.854 1.00 89.56 82 ILE A C 1
ATOM 617 O O . ILE A 1 82 ? -12.165 5.643 25.026 1.00 89.56 82 ILE A O 1
ATOM 621 N N . PHE A 1 83 ? -13.301 5.396 23.099 1.00 86.56 83 PHE A N 1
ATOM 622 C CA . PHE A 1 83 ? -14.553 5.984 23.586 1.00 86.56 83 PHE A CA 1
ATOM 623 C C . PHE A 1 83 ? -15.136 5.178 24.748 1.00 86.56 83 PHE A C 1
ATOM 625 O O . PHE A 1 83 ? -15.393 5.744 25.809 1.00 86.56 83 PHE A O 1
ATOM 632 N N . ARG A 1 84 ? -15.213 3.849 24.612 1.00 79.94 84 ARG A N 1
ATOM 633 C CA . ARG A 1 84 ? -15.667 2.951 25.682 1.00 79.94 84 ARG A CA 1
ATOM 634 C C . ARG A 1 84 ? -14.819 3.074 26.952 1.00 79.94 84 ARG A C 1
ATOM 636 O O . ARG A 1 84 ? -15.352 2.985 28.053 1.00 79.94 84 ARG A O 1
ATOM 643 N N . ARG A 1 85 ? -13.502 3.277 26.826 1.00 74.00 85 ARG A N 1
ATOM 644 C CA . ARG A 1 85 ? -12.625 3.491 27.988 1.00 74.00 85 ARG A CA 1
ATOM 645 C C . ARG A 1 85 ? -12.830 4.869 28.626 1.00 74.00 85 ARG A C 1
ATOM 647 O O . ARG A 1 85 ? -12.761 4.965 29.846 1.00 74.00 85 ARG A O 1
ATOM 654 N N . ARG A 1 86 ? -13.097 5.920 27.838 1.00 65.56 86 ARG A N 1
ATOM 655 C CA . ARG A 1 86 ? -13.386 7.270 28.364 1.00 65.56 86 ARG A CA 1
ATOM 656 C C . ARG A 1 86 ? -14.677 7.320 29.176 1.00 65.56 86 ARG A C 1
ATOM 658 O O . ARG A 1 86 ? -14.694 8.008 30.187 1.00 65.56 86 ARG A O 1
ATOM 665 N N . GLU A 1 87 ? -15.706 6.576 28.783 1.00 61.22 87 GLU A N 1
ATOM 666 C CA . GLU A 1 87 ? -16.979 6.520 29.519 1.00 61.22 87 GLU A CA 1
ATOM 667 C C . GLU A 1 87 ? -16.874 5.829 30.893 1.00 61.22 87 GLU A C 1
ATOM 669 O O . GLU A 1 87 ? -17.736 6.036 31.733 1.00 61.22 87 GLU A O 1
ATOM 674 N N . MET A 1 88 ? -15.813 5.054 31.161 1.00 55.16 88 MET A N 1
ATOM 675 C CA . MET A 1 88 ? -15.573 4.410 32.468 1.00 55.16 88 MET A CA 1
ATOM 676 C C . MET A 1 88 ? -14.614 5.189 33.385 1.00 55.16 88 MET A C 1
ATOM 678 O O . MET A 1 88 ? -14.351 4.753 34.503 1.00 55.16 88 MET A O 1
ATOM 682 N N . SER A 1 89 ? -14.030 6.293 32.907 1.00 51.34 89 SER A N 1
ATOM 683 C CA . SER A 1 89 ? -13.140 7.162 33.697 1.00 51.34 89 SER A CA 1
ATOM 684 C C . SER A 1 89 ? -13.770 8.508 34.069 1.00 51.34 89 SER A C 1
ATOM 686 O O . SER A 1 89 ? -13.081 9.324 34.680 1.00 51.34 89 SER A O 1
ATOM 688 N N . ALA A 1 90 ? -15.030 8.746 33.693 1.00 47.12 90 ALA A N 1
ATOM 689 C CA . ALA A 1 90 ? -15.828 9.895 34.121 1.00 47.12 90 ALA A CA 1
ATOM 690 C C . ALA A 1 90 ? -16.794 9.492 35.240 1.00 47.12 90 ALA A C 1
ATOM 692 O O . ALA A 1 90 ? -17.294 8.346 35.189 1.00 47.12 90 ALA A O 1
#

pLDDT: mean 78.18, std 11.11, range [43.72, 95.19]

Secondary structure (DSSP, 8-state):
---HHHIIIIIIT----TT-HHHHHTHHHHTTSSSPP--EEEEEE-STT-EEEEEE----HHHHHHHHHHHHHHHHHHHHHHHHHHTT--

Sequence (90 aa):
MLDIISSIMGSLGGIKPWFLVNFAGTSLSYVTTDPYPVDTVQSLDIGAGQSMTFYYFYPDIGLSIAVMA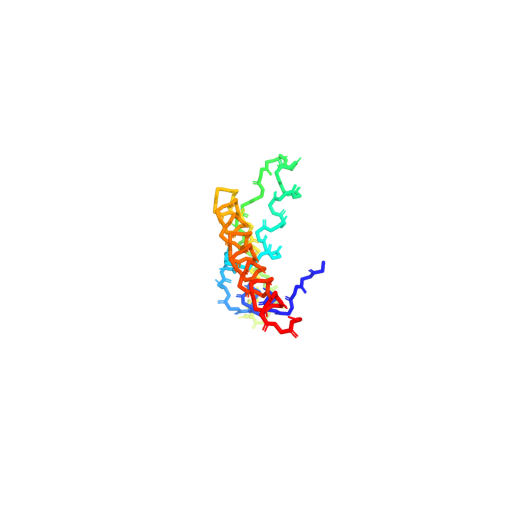VYAAVALVLAYLIFRRREMSA